Protein AF-A0A6L7WN98-F1 (afdb_monomer)

Foldseek 3Di:
DDDDDDDDDPDPPDDDDPPPVVVVVVVVVVVVVVVVVVVVVVCVVCVVVVVLVVVLVVLLVVLVVQQVVLQLCLQQAFLVVDFFLLRSCVVSVVSLQVSCVVSVVSVKDFPDKDWQDQAPDDRGDRDDRQANDDSDPDDDDNRHIGIGGHID

Mean predicted aligned error: 16.53 Å

Radius of gyration: 38.63 Å; Cα contacts (8 Å, |Δi|>4): 150; chains: 1; bounding box: 95×27×115 Å

Solvent-accessible surface area (backbone atoms only — not comparable to full-atom values): 8696 Å² total; per-residue (Å²): 135,88,82,83,87,80,82,77,80,81,75,79,89,75,80,88,87,59,64,70,62,53,54,50,50,52,53,52,51,52,50,51,54,53,50,53,52,51,50,54,53,50,50,53,55,49,50,61,46,51,52,52,50,52,48,43,51,50,47,51,52,51,50,49,51,49,33,51,48,53,34,48,48,51,20,50,41,48,29,87,80,28,70,27,42,44,54,47,51,54,50,53,50,48,56,44,54,45,49,28,63,78,35,45,93,60,72,37,37,61,78,46,80,48,78,44,62,43,51,93,61,55,56,82,37,67,45,53,72,86,41,20,69,50,82,55,95,67,75,84,42,69,60,32,42,38,50,42,53,39,72,82

Secondary structure (DSSP, 8-state):
---PPPPP------SSSSHHHHHHHHHHHHHHHHHHHHHHHHHHHHHHHHHHHHHHHHHHHHHHHHHHHHHHHHHH--TTS-SBHHHHHHHHHHHHHHHHHHTGGGT--EEEEEEE-SSS--TTSB--GGGS---S-PPP-TTS-EEEEEE-

pLDDT: mean 70.57, std 13.34, range [41.41, 90.12]

Sequence (152 aa):
MTRAPQPDRRGNRRGDCGLTTLEWLLITSAVAGLAALAVVLVQGRVSDSAERISLSEAWLAAAIHTAWAVETDARGAAASDFELWADWESHFSQECSLIAVLYAGAEVAVAHNSFNRATGGTAFDAIAVSYAAAGDEQPATASKAQVQCEVR

Structure (mmCIF, N/CA/C/O backbone):
data_AF-A0A6L7WN98-F1
#
_entry.id   AF-A0A6L7WN98-F1
#
loop_
_atom_site.group_PDB
_atom_site.id
_atom_site.type_symbol
_atom_site.label_atom_id
_atom_site.label_alt_id
_atom_site.label_comp_id
_atom_site.label_asym_id
_atom_site.label_entity_id
_atom_site.label_seq_id
_atom_site.pdbx_PDB_ins_code
_atom_site.Cartn_x
_atom_site.Cartn_y
_atom_site.Cartn_z
_atom_site.occupancy
_atom_site.B_iso_or_equiv
_atom_site.auth_seq_id
_atom_site.auth_comp_id
_atom_site.auth_asym_id
_atom_site.auth_atom_id
_atom_site.pdbx_PDB_model_num
ATOM 1 N N . MET A 1 1 ? 76.662 18.182 -91.256 1.00 41.41 1 MET A N 1
ATOM 2 C CA . MET A 1 1 ? 76.979 17.246 -90.155 1.00 41.41 1 MET A CA 1
ATOM 3 C C . MET A 1 1 ? 76.419 17.853 -88.867 1.00 41.41 1 MET A C 1
ATOM 5 O O . MET A 1 1 ? 76.898 18.904 -88.477 1.00 41.41 1 MET A O 1
ATOM 9 N N . THR A 1 2 ? 75.196 17.493 -88.443 1.00 45.78 2 THR A N 1
ATOM 10 C CA . THR A 1 2 ? 74.882 16.499 -87.374 1.00 45.78 2 THR A CA 1
ATOM 11 C C . THR A 1 2 ? 75.605 16.820 -86.057 1.00 45.78 2 THR A C 1
ATOM 13 O O . THR A 1 2 ? 76.824 16.775 -86.037 1.00 45.78 2 THR A O 1
ATOM 16 N N . ARG A 1 3 ? 74.943 17.128 -84.931 1.00 45.03 3 ARG A N 1
ATOM 17 C CA . ARG A 1 3 ? 73.939 16.307 -84.225 1.00 45.03 3 ARG A CA 1
ATOM 18 C C . ARG A 1 3 ? 73.170 17.159 -83.191 1.00 45.03 3 ARG A C 1
ATOM 20 O O . ARG A 1 3 ? 73.746 18.049 -82.578 1.00 45.03 3 ARG A O 1
ATOM 27 N N . ALA A 1 4 ? 71.883 16.858 -83.026 1.00 58.22 4 ALA A N 1
ATOM 28 C CA . ALA A 1 4 ? 70.933 17.504 -82.118 1.00 58.22 4 ALA A CA 1
ATOM 29 C C . ALA A 1 4 ? 71.218 17.246 -80.617 1.00 58.22 4 ALA A C 1
ATOM 31 O O . ALA A 1 4 ? 71.854 16.239 -80.292 1.00 58.22 4 ALA A O 1
ATOM 32 N N . PRO A 1 5 ? 70.705 18.097 -79.706 1.00 53.22 5 PRO A N 1
ATOM 33 C CA . PRO A 1 5 ? 70.748 17.866 -78.263 1.00 53.22 5 PRO A CA 1
ATOM 34 C C . PRO A 1 5 ? 69.819 16.713 -77.852 1.00 53.22 5 PRO A C 1
ATOM 36 O O . PRO A 1 5 ? 68.659 16.651 -78.260 1.00 53.22 5 PRO A O 1
ATOM 39 N N . GLN A 1 6 ? 70.336 15.798 -77.033 1.00 62.50 6 GLN A N 1
ATOM 40 C CA . GLN A 1 6 ? 69.566 14.716 -76.424 1.00 62.50 6 GLN A CA 1
ATOM 41 C C . GLN A 1 6 ? 68.891 15.245 -75.143 1.00 62.50 6 GLN A C 1
ATOM 43 O O . GLN A 1 6 ? 69.593 15.771 -74.279 1.00 62.50 6 GLN A O 1
ATOM 48 N N . PRO A 1 7 ? 67.560 15.140 -74.990 1.00 52.22 7 PRO A N 1
ATOM 49 C CA . PRO A 1 7 ? 66.902 15.465 -73.734 1.00 52.22 7 PRO A CA 1
ATOM 50 C C . PRO A 1 7 ? 67.157 14.347 -72.723 1.00 52.22 7 PRO A C 1
ATOM 52 O O . PRO A 1 7 ? 66.770 13.194 -72.935 1.00 52.22 7 PRO A O 1
ATOM 55 N N . ASP A 1 8 ? 67.812 14.705 -71.622 1.00 56.34 8 ASP A N 1
ATOM 56 C CA . ASP A 1 8 ? 68.011 13.807 -70.497 1.00 56.34 8 ASP A CA 1
ATOM 57 C C . ASP A 1 8 ? 66.663 13.441 -69.867 1.00 56.34 8 ASP A C 1
ATOM 59 O O . ASP A 1 8 ? 65.745 14.259 -69.724 1.00 56.34 8 ASP A O 1
ATOM 63 N N . ARG A 1 9 ? 66.534 12.156 -69.551 1.00 53.72 9 ARG A N 1
ATOM 64 C CA . ARG A 1 9 ? 65.302 11.496 -69.121 1.00 53.72 9 ARG A CA 1
ATOM 65 C C . ARG A 1 9 ? 64.707 12.196 -67.898 1.00 53.72 9 ARG A C 1
ATOM 67 O O . ARG A 1 9 ? 65.218 12.065 -66.788 1.00 53.72 9 ARG A O 1
ATOM 74 N N . ARG A 1 10 ? 63.541 12.830 -68.060 1.00 56.38 10 ARG A N 1
ATOM 75 C CA . ARG A 1 10 ? 62.626 13.056 -66.933 1.00 56.38 10 ARG A CA 1
ATOM 76 C C . ARG A 1 10 ? 62.158 11.692 -66.438 1.00 56.38 10 ARG A C 1
ATOM 78 O O . ARG A 1 10 ? 61.242 11.097 -66.999 1.00 56.38 10 ARG A O 1
ATOM 85 N N . GLY A 1 11 ? 62.826 11.195 -65.400 1.00 51.56 11 GLY A N 1
ATOM 86 C CA . GLY A 1 11 ? 62.344 10.088 -64.593 1.00 51.56 11 GLY A CA 1
ATOM 87 C C . GLY A 1 11 ? 60.925 10.396 -64.132 1.00 51.56 11 GLY A C 1
ATOM 88 O O . GLY A 1 11 ? 60.669 11.395 -63.461 1.00 51.56 11 GLY A O 1
ATOM 89 N N . ASN A 1 12 ? 60.004 9.543 -64.556 1.00 54.53 12 ASN A N 1
ATOM 90 C CA . ASN A 1 12 ? 58.606 9.543 -64.181 1.00 54.53 12 ASN A CA 1
ATOM 91 C C . ASN A 1 12 ? 58.498 9.264 -62.670 1.00 54.53 12 ASN A C 1
ATOM 93 O O . ASN A 1 12 ? 58.380 8.118 -62.253 1.00 54.53 12 ASN A O 1
ATOM 97 N N . ARG A 1 13 ? 58.575 10.306 -61.831 1.00 55.47 13 ARG A N 1
ATOM 98 C CA . ARG A 1 13 ? 58.189 10.239 -60.412 1.00 55.47 13 ARG A CA 1
ATOM 99 C C . ARG A 1 13 ? 56.663 10.295 -60.311 1.00 55.47 13 ARG A C 1
ATOM 101 O O . ARG A 1 13 ? 56.084 11.296 -59.906 1.00 55.47 13 ARG A O 1
ATOM 108 N N . ARG A 1 14 ? 56.011 9.219 -60.736 1.00 57.62 14 ARG A N 1
ATOM 109 C CA . ARG A 1 14 ? 54.623 8.893 -60.3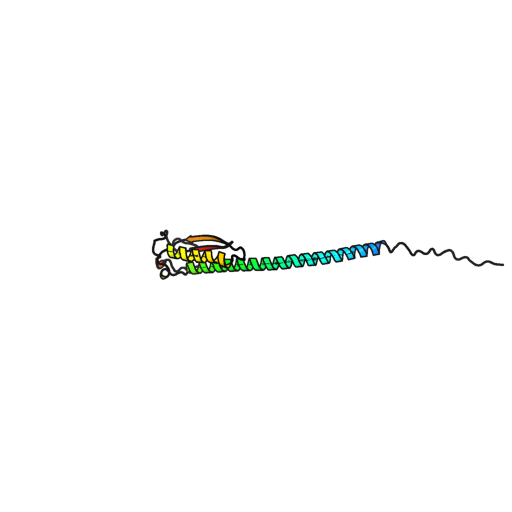97 1.00 57.62 14 ARG A CA 1
ATOM 110 C C . ARG A 1 14 ? 54.678 7.509 -59.770 1.00 57.62 14 ARG A C 1
ATOM 112 O O . ARG A 1 14 ? 54.887 6.548 -60.498 1.00 57.62 14 ARG A O 1
ATOM 119 N N . GLY A 1 15 ? 54.563 7.418 -58.449 1.00 55.22 15 GLY A N 1
ATOM 120 C CA . GLY A 1 15 ? 54.574 6.106 -57.802 1.00 55.22 15 GLY A CA 1
ATOM 121 C C . GLY A 1 15 ? 54.304 6.098 -56.308 1.00 55.22 15 GLY A C 1
ATOM 122 O O . GLY A 1 15 ? 53.335 5.481 -55.898 1.00 55.22 15 GLY A O 1
ATOM 123 N N . ASP A 1 16 ? 55.087 6.808 -55.491 1.00 49.03 16 ASP A N 1
ATOM 124 C CA . ASP A 1 16 ? 55.283 6.309 -54.112 1.00 49.03 16 ASP A CA 1
ATOM 125 C C . ASP A 1 16 ? 54.856 7.251 -52.970 1.00 49.03 16 ASP A C 1
ATOM 127 O O . ASP A 1 16 ? 55.273 7.071 -51.831 1.00 49.03 16 ASP A O 1
ATOM 131 N N . CYS A 1 17 ? 53.995 8.245 -53.220 1.00 49.94 17 CYS A N 1
ATOM 132 C CA . CYS A 1 17 ? 53.487 9.139 -52.156 1.00 49.94 17 CYS A CA 1
ATOM 133 C C . CYS A 1 17 ? 51.972 9.039 -51.894 1.00 49.94 17 CYS A C 1
ATOM 135 O O . CYS A 1 17 ? 51.437 9.865 -51.164 1.00 49.94 17 CYS A O 1
ATOM 137 N N . GLY A 1 18 ? 51.274 8.059 -52.478 1.00 46.94 18 GLY A N 1
ATOM 138 C CA . GLY A 1 18 ? 49.809 7.935 -52.373 1.00 46.94 18 GLY A CA 1
ATOM 139 C C . GLY A 1 18 ? 49.285 6.669 -51.686 1.00 46.94 18 GLY A C 1
ATOM 140 O O . GLY A 1 18 ? 48.083 6.569 -51.468 1.00 46.94 18 GLY A O 1
ATOM 141 N N . LEU A 1 19 ? 50.148 5.703 -51.351 1.00 50.03 19 LEU A N 1
ATOM 142 C CA . LEU A 1 19 ? 49.720 4.412 -50.794 1.00 50.03 19 LEU A CA 1
ATOM 143 C C . LEU A 1 19 ? 49.425 4.463 -49.287 1.00 50.03 19 LEU A C 1
ATOM 145 O O . LEU A 1 19 ? 48.475 3.832 -48.842 1.00 50.03 19 LEU A O 1
ATOM 149 N N . THR A 1 20 ? 50.150 5.272 -48.509 1.00 60.66 20 THR A N 1
ATOM 150 C CA . THR A 1 20 ? 49.962 5.325 -47.047 1.00 60.66 20 THR A CA 1
ATOM 151 C C . THR A 1 20 ? 48.723 6.112 -46.622 1.00 60.66 20 THR A C 1
ATOM 153 O O . THR A 1 20 ? 48.102 5.786 -45.615 1.00 60.66 20 THR A O 1
ATOM 156 N N . THR A 1 21 ? 48.327 7.142 -47.375 1.00 63.53 21 THR A N 1
ATOM 157 C CA . THR A 1 21 ? 47.157 7.974 -47.042 1.00 63.53 21 THR A CA 1
ATOM 158 C C . THR A 1 21 ? 45.846 7.278 -47.400 1.00 63.53 21 THR A C 1
ATOM 160 O O . THR A 1 21 ? 44.872 7.391 -46.663 1.00 63.53 21 THR A O 1
ATOM 163 N N . LEU A 1 22 ? 45.820 6.533 -48.509 1.00 64.94 22 LEU A N 1
ATOM 164 C CA . LEU A 1 22 ? 44.630 5.814 -48.972 1.00 64.94 22 LEU A CA 1
ATOM 165 C C . LEU A 1 22 ? 44.338 4.594 -48.083 1.00 64.94 22 LEU A C 1
ATOM 167 O O . LEU A 1 22 ? 43.190 4.360 -47.715 1.00 64.94 22 LEU A O 1
ATOM 171 N N . GLU A 1 23 ? 45.378 3.882 -47.648 1.00 72.06 23 GLU A N 1
ATOM 172 C CA . GLU A 1 23 ? 45.266 2.799 -46.665 1.00 72.06 23 GLU A CA 1
ATOM 173 C C . GLU A 1 23 ? 44.743 3.304 -45.3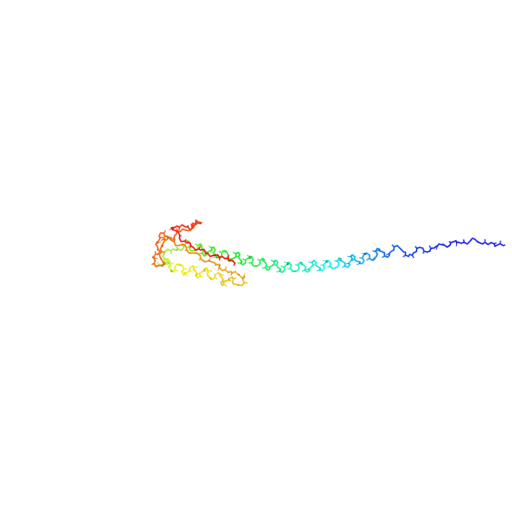07 1.00 72.06 23 GLU A C 1
ATOM 175 O O . GLU A 1 23 ? 43.815 2.725 -44.740 1.00 72.06 23 GLU A O 1
ATOM 180 N N . TRP A 1 24 ? 45.238 4.450 -44.828 1.00 78.56 24 TRP A N 1
ATOM 181 C CA . TRP A 1 24 ? 44.734 5.086 -43.603 1.00 78.56 24 TRP A CA 1
ATOM 182 C C . TRP A 1 24 ? 43.269 5.538 -43.706 1.00 78.56 24 TRP A C 1
ATOM 184 O O . TRP A 1 24 ? 42.503 5.399 -42.746 1.00 78.56 24 TRP A O 1
ATOM 194 N N . LEU A 1 25 ? 42.850 6.052 -44.866 1.00 76.56 25 LEU A N 1
ATOM 195 C CA . LEU A 1 25 ? 41.452 6.424 -45.109 1.00 76.56 25 LEU A CA 1
ATOM 196 C C . LEU A 1 25 ? 40.532 5.197 -45.120 1.00 76.56 25 LEU A C 1
ATOM 198 O O . LEU A 1 25 ? 39.429 5.250 -44.577 1.00 76.56 25 LEU A O 1
ATOM 202 N N . LEU A 1 26 ? 40.997 4.071 -45.664 1.00 76.00 26 LEU A N 1
ATOM 203 C CA . LEU A 1 26 ? 40.236 2.823 -45.641 1.00 76.00 26 LEU A CA 1
ATOM 204 C C . LEU A 1 26 ? 40.056 2.300 -44.209 1.00 76.00 26 LEU A C 1
ATOM 206 O O . LEU A 1 26 ? 38.929 1.987 -43.824 1.00 76.00 26 LEU A O 1
ATOM 210 N N . ILE A 1 27 ? 41.112 2.302 -43.389 1.00 78.69 27 ILE A N 1
ATOM 211 C CA . ILE A 1 27 ? 41.043 1.864 -41.983 1.00 78.69 27 ILE A CA 1
ATOM 212 C C . ILE A 1 27 ? 40.101 2.760 -41.170 1.00 78.69 27 ILE A C 1
ATOM 214 O O . ILE A 1 27 ? 39.227 2.262 -40.464 1.00 78.69 27 ILE A O 1
ATOM 218 N N . THR A 1 28 ? 40.228 4.083 -41.292 1.00 79.12 28 THR A N 1
ATOM 219 C CA . THR A 1 28 ? 39.371 5.025 -40.550 1.00 79.12 28 THR A CA 1
ATOM 220 C C . THR A 1 28 ? 37.908 4.950 -40.983 1.00 79.12 28 THR A C 1
ATOM 222 O O . THR A 1 28 ? 37.029 5.001 -40.124 1.00 79.12 28 THR A O 1
ATOM 225 N N . SER A 1 29 ? 37.627 4.738 -42.274 1.00 74.25 29 SER A N 1
ATOM 226 C CA . SER A 1 29 ? 36.256 4.523 -42.760 1.00 74.25 29 SER A CA 1
ATOM 227 C C . SER A 1 29 ? 35.637 3.227 -42.222 1.00 74.25 29 SER A C 1
ATOM 229 O O . SER A 1 29 ? 34.479 3.226 -41.801 1.00 74.25 29 SER A O 1
ATOM 231 N N . ALA A 1 30 ? 36.417 2.142 -42.150 1.00 77.12 30 ALA A N 1
ATOM 232 C CA . ALA A 1 30 ? 35.967 0.867 -41.602 1.00 77.12 30 ALA A CA 1
ATOM 233 C C . ALA A 1 30 ? 35.697 0.963 -40.091 1.00 77.12 30 ALA A C 1
ATOM 235 O O . ALA A 1 30 ? 34.669 0.483 -39.613 1.00 77.12 30 ALA A O 1
ATOM 236 N N . VAL A 1 31 ? 36.575 1.642 -39.344 1.00 76.25 31 VAL A N 1
ATOM 237 C CA . VAL A 1 31 ? 36.393 1.901 -37.907 1.00 76.25 31 VAL A CA 1
ATOM 238 C C . VAL A 1 31 ? 35.184 2.803 -37.660 1.00 76.25 31 VAL A C 1
ATOM 240 O O . VAL A 1 31 ? 34.409 2.528 -36.750 1.00 76.25 31 VAL A O 1
ATOM 243 N N . ALA A 1 32 ? 34.968 3.831 -38.486 1.00 72.88 32 ALA A N 1
ATOM 244 C CA . ALA A 1 32 ? 33.796 4.698 -38.381 1.00 72.88 32 ALA A CA 1
ATOM 245 C C . ALA A 1 32 ? 32.487 3.930 -38.634 1.00 72.88 32 ALA A C 1
ATOM 247 O O . ALA A 1 32 ? 31.521 4.110 -37.894 1.00 72.88 32 ALA A O 1
ATOM 248 N N . GLY A 1 33 ? 32.466 3.030 -39.624 1.00 72.00 33 GLY A N 1
ATOM 249 C CA . GLY A 1 33 ? 31.320 2.155 -39.888 1.00 72.00 33 GLY A CA 1
ATOM 250 C C . GLY A 1 33 ? 31.018 1.202 -38.726 1.00 72.00 33 GLY A C 1
ATOM 251 O O . GLY A 1 33 ? 29.867 1.082 -38.306 1.00 72.00 33 GLY A O 1
ATOM 252 N N . LEU A 1 34 ? 32.049 0.575 -38.150 1.00 67.62 34 LEU A N 1
ATOM 253 C CA . LEU A 1 34 ? 31.903 -0.289 -36.972 1.00 67.62 34 LEU A CA 1
ATOM 254 C C . LEU A 1 34 ? 31.474 0.489 -35.721 1.00 67.62 34 LEU A C 1
ATOM 256 O O . LEU A 1 34 ? 30.621 0.017 -34.972 1.00 67.62 34 LEU A O 1
ATOM 260 N N . ALA A 1 35 ? 32.015 1.690 -35.508 1.00 69.56 35 ALA A N 1
ATOM 261 C CA . ALA A 1 35 ? 31.647 2.551 -34.389 1.00 69.56 35 ALA A CA 1
ATOM 262 C C . ALA A 1 35 ? 30.187 3.014 -34.487 1.00 69.56 35 ALA A C 1
ATOM 264 O O . ALA A 1 35 ? 29.471 2.990 -33.489 1.00 69.56 35 ALA A O 1
ATOM 265 N N . ALA A 1 36 ? 29.716 3.365 -35.687 1.00 69.44 36 ALA A N 1
ATOM 266 C CA . ALA A 1 36 ? 28.320 3.729 -35.908 1.00 69.44 36 ALA A CA 1
ATOM 267 C C . ALA A 1 36 ? 27.368 2.566 -35.578 1.00 69.44 36 ALA A C 1
ATOM 269 O O . ALA A 1 36 ? 26.377 2.763 -34.876 1.00 69.44 36 ALA A O 1
ATOM 270 N N . LEU A 1 37 ? 27.696 1.342 -36.008 1.00 60.69 37 LEU A N 1
ATOM 271 C CA . LEU A 1 37 ? 26.914 0.148 -35.667 1.00 60.69 37 LEU A CA 1
ATOM 272 C C . LEU A 1 37 ? 26.928 -0.144 -34.160 1.00 60.69 37 LEU A C 1
ATOM 274 O O . LEU A 1 37 ? 25.888 -0.469 -33.591 1.00 60.69 37 LEU A O 1
ATOM 278 N N . ALA A 1 38 ? 28.077 0.016 -33.499 1.00 72.12 38 ALA A N 1
ATOM 279 C CA . ALA A 1 38 ? 28.192 -0.164 -32.055 1.00 72.12 38 ALA A CA 1
ATOM 280 C C . ALA A 1 38 ? 27.323 0.839 -31.279 1.00 72.12 38 ALA A C 1
ATOM 282 O O . ALA A 1 38 ? 26.627 0.450 -30.343 1.00 72.12 38 ALA A O 1
ATOM 283 N N . VAL A 1 39 ? 27.303 2.109 -31.695 1.00 72.50 39 VAL A N 1
ATOM 284 C CA . VAL A 1 39 ? 26.467 3.144 -31.069 1.00 72.50 39 VAL A CA 1
ATOM 285 C C . VAL A 1 39 ? 24.981 2.828 -31.233 1.00 72.50 39 VAL A C 1
ATOM 287 O O . VAL A 1 39 ? 24.250 2.907 -30.251 1.00 72.50 39 VAL A O 1
ATOM 290 N N . VAL A 1 40 ? 24.531 2.404 -32.418 1.00 68.31 40 VAL A N 1
ATOM 291 C CA . VAL A 1 40 ? 23.119 2.039 -32.653 1.00 68.31 40 VAL A CA 1
ATOM 292 C C . VAL A 1 40 ? 22.703 0.830 -31.808 1.00 68.31 40 VAL A C 1
ATOM 294 O O . VAL A 1 40 ? 21.615 0.825 -31.235 1.00 68.31 40 VAL A O 1
ATOM 297 N N . LEU A 1 41 ? 23.574 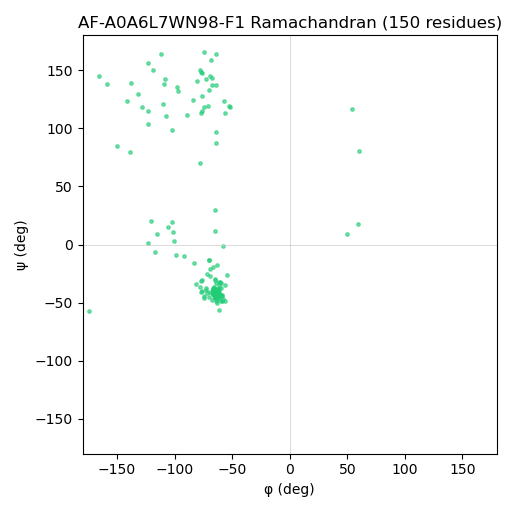-0.173 -31.665 1.00 58.53 41 LEU A N 1
ATOM 298 C CA . LEU A 1 41 ? 23.305 -1.337 -30.815 1.00 58.53 41 LEU A CA 1
ATOM 299 C C . LEU A 1 41 ? 23.240 -0.967 -29.328 1.00 58.53 41 LEU A C 1
ATOM 301 O O . LEU A 1 41 ? 22.363 -1.456 -28.617 1.00 58.53 41 LEU A O 1
ATOM 305 N N . VAL A 1 42 ? 24.130 -0.090 -28.857 1.00 63.69 42 VAL A N 1
ATOM 306 C CA . VAL A 1 42 ? 24.095 0.419 -27.479 1.00 63.69 42 VAL A CA 1
ATOM 307 C C . VAL A 1 42 ? 22.837 1.252 -27.251 1.00 63.69 42 VAL A C 1
ATOM 309 O O . VAL A 1 42 ? 22.155 1.039 -26.258 1.00 63.69 42 VAL A O 1
ATOM 312 N N . GLN A 1 43 ? 22.476 2.138 -28.179 1.00 60.53 43 GLN A N 1
ATOM 313 C CA . GLN A 1 43 ? 21.257 2.943 -28.082 1.00 60.53 43 GLN A CA 1
ATOM 314 C C . GLN A 1 43 ? 19.995 2.077 -28.065 1.00 60.53 43 GLN A C 1
ATOM 316 O O . GLN A 1 43 ? 19.130 2.316 -27.232 1.00 60.53 43 GLN A O 1
ATOM 321 N N . GLY A 1 44 ? 19.913 1.032 -28.896 1.00 55.94 44 GLY A N 1
ATOM 322 C CA . GLY A 1 44 ? 18.797 0.082 -28.862 1.00 55.94 44 GLY A CA 1
ATOM 323 C C . GLY A 1 44 ? 18.698 -0.663 -27.527 1.00 55.94 44 GLY A C 1
ATOM 324 O O . GLY A 1 44 ? 17.628 -0.730 -26.932 1.00 55.94 44 GLY A O 1
ATOM 325 N N . ARG A 1 45 ? 19.829 -1.148 -26.991 1.00 53.75 45 ARG A N 1
ATOM 326 C CA . ARG A 1 45 ? 19.859 -1.827 -25.682 1.00 53.75 45 ARG A CA 1
ATOM 327 C C . ARG A 1 45 ? 19.533 -0.898 -24.517 1.00 53.75 45 ARG A C 1
ATOM 329 O O . ARG A 1 45 ? 18.863 -1.326 -23.580 1.00 53.75 45 ARG A O 1
ATOM 336 N N . VAL A 1 46 ? 20.013 0.341 -24.556 1.00 58.41 46 VAL A N 1
ATOM 337 C CA . VAL A 1 46 ? 19.748 1.335 -23.512 1.00 58.41 46 VAL A CA 1
ATOM 338 C C . VAL A 1 46 ? 18.308 1.827 -23.597 1.00 58.41 46 VAL A C 1
ATOM 340 O O . VAL A 1 46 ? 17.697 1.972 -22.552 1.00 58.41 46 VAL A O 1
ATOM 343 N N . SER A 1 47 ? 17.738 2.007 -24.791 1.00 58.19 47 SER A N 1
ATOM 344 C CA . SER A 1 47 ? 16.336 2.412 -24.959 1.00 58.19 47 SER A CA 1
ATOM 345 C C . SER A 1 47 ? 15.376 1.361 -24.399 1.00 58.19 47 SER A C 1
ATOM 347 O O . SER A 1 47 ? 14.549 1.692 -23.555 1.00 58.19 47 SER A O 1
ATOM 349 N N . ASP A 1 48 ? 15.548 0.087 -24.768 1.00 58.12 48 ASP A N 1
ATOM 350 C CA . ASP A 1 48 ? 14.708 -1.005 -24.249 1.00 58.12 48 ASP A CA 1
ATOM 351 C C . ASP A 1 48 ? 14.875 -1.205 -22.733 1.00 58.12 48 ASP A C 1
ATOM 353 O O . ASP A 1 48 ? 13.930 -1.576 -22.035 1.00 58.12 48 ASP A O 1
ATOM 357 N N . SER A 1 49 ? 16.080 -0.965 -22.203 1.00 55.50 49 SER A N 1
ATOM 358 C CA . SER A 1 49 ? 16.337 -1.063 -20.761 1.00 55.50 49 SER A CA 1
ATOM 359 C C . SER A 1 49 ? 15.782 0.141 -20.006 1.00 55.50 49 SER A C 1
ATOM 361 O O . SER A 1 49 ? 15.203 -0.037 -18.944 1.00 55.50 49 SER A O 1
ATOM 363 N N . ALA A 1 50 ? 15.912 1.351 -20.550 1.00 54.34 50 ALA A N 1
ATOM 364 C CA . ALA A 1 50 ? 15.391 2.574 -19.953 1.00 54.34 50 ALA A CA 1
ATOM 365 C C . ALA A 1 50 ? 13.862 2.558 -19.898 1.00 54.34 50 ALA A C 1
ATOM 367 O O . ALA A 1 50 ? 13.291 2.955 -18.889 1.00 54.34 50 ALA A O 1
ATOM 368 N N . GLU A 1 51 ? 13.199 2.043 -20.934 1.00 59.44 51 GLU A N 1
ATOM 369 C CA . GLU A 1 51 ? 11.743 1.903 -20.939 1.00 59.44 51 GLU A CA 1
ATOM 370 C C . GLU A 1 51 ? 11.271 0.858 -19.919 1.00 59.44 51 GLU A C 1
ATOM 372 O O . GLU A 1 51 ? 10.336 1.114 -19.165 1.00 59.44 51 GLU A O 1
ATOM 377 N N . ARG A 1 52 ? 11.969 -0.280 -19.800 1.00 57.97 52 ARG A N 1
ATOM 378 C CA . ARG A 1 52 ? 11.667 -1.286 -18.766 1.00 57.97 52 ARG A CA 1
ATOM 379 C C . ARG A 1 52 ? 11.917 -0.778 -17.349 1.00 57.97 52 ARG A C 1
ATOM 381 O O . ARG A 1 52 ? 11.078 -1.019 -16.488 1.00 57.97 52 ARG A O 1
ATOM 388 N N . ILE A 1 53 ? 13.024 -0.068 -17.123 1.00 60.62 53 ILE A N 1
ATOM 389 C CA . ILE A 1 53 ? 13.365 0.532 -15.825 1.00 60.62 53 ILE A CA 1
ATOM 390 C C . ILE A 1 53 ? 12.340 1.612 -15.465 1.00 60.62 53 ILE A C 1
ATOM 392 O O . ILE A 1 53 ? 11.805 1.604 -14.361 1.00 60.62 53 ILE A O 1
ATOM 396 N N . SER A 1 54 ? 11.984 2.480 -16.415 1.00 66.69 54 SER A N 1
ATOM 397 C CA . SER A 1 54 ? 10.968 3.515 -16.210 1.00 66.69 54 SER A CA 1
ATOM 398 C C . SER A 1 54 ? 9.597 2.918 -15.896 1.00 66.69 54 SER A C 1
ATOM 400 O O . SER A 1 54 ? 8.887 3.455 -15.048 1.00 66.69 54 SER A O 1
ATOM 402 N N . LEU A 1 55 ? 9.229 1.807 -16.541 1.00 71.69 55 LEU A N 1
ATOM 403 C CA . LEU A 1 55 ? 7.981 1.113 -16.247 1.00 71.69 55 LEU A CA 1
ATOM 404 C C . LEU A 1 55 ? 8.025 0.484 -14.847 1.00 71.69 55 LEU A C 1
ATOM 406 O O . LEU A 1 55 ? 7.098 0.688 -14.071 1.00 71.69 55 LEU A O 1
ATOM 410 N N . SER A 1 56 ? 9.099 -0.233 -14.492 1.00 72.25 56 SER A N 1
ATOM 411 C CA . SER A 1 56 ? 9.241 -0.843 -13.160 1.00 72.25 56 SER A CA 1
ATOM 412 C C . SER A 1 56 ? 9.261 0.194 -12.036 1.00 72.25 56 SER A C 1
ATOM 414 O O . SER A 1 56 ? 8.622 -0.011 -11.009 1.00 72.25 56 SER A O 1
ATOM 416 N N . GLU A 1 57 ? 9.924 1.334 -12.242 1.00 76.31 57 GLU A N 1
ATOM 417 C CA . GLU A 1 57 ? 9.943 2.438 -11.277 1.00 76.31 57 GLU A CA 1
ATOM 418 C C . GLU A 1 57 ? 8.558 3.077 -11.121 1.00 76.31 57 GLU A C 1
ATOM 420 O O . GLU A 1 57 ? 8.150 3.392 -10.003 1.00 76.31 57 GLU A O 1
ATOM 425 N N . ALA A 1 58 ? 7.798 3.217 -12.213 1.00 82.25 58 ALA A N 1
ATOM 426 C CA . ALA A 1 58 ? 6.425 3.712 -12.156 1.00 82.25 58 ALA A CA 1
ATOM 427 C C . ALA A 1 58 ? 5.499 2.755 -11.387 1.00 82.25 58 ALA A C 1
ATOM 429 O O . ALA A 1 58 ? 4.673 3.208 -10.594 1.00 82.25 58 ALA A O 1
ATOM 430 N N . TRP A 1 59 ? 5.654 1.441 -11.576 1.00 83.44 59 TRP A N 1
ATOM 431 C CA . TRP A 1 59 ? 4.894 0.441 -10.822 1.00 83.44 59 TRP A CA 1
ATOM 432 C C . TRP A 1 59 ? 5.259 0.433 -9.339 1.00 83.44 59 TRP A C 1
ATOM 434 O O . TRP A 1 59 ? 4.359 0.389 -8.504 1.00 83.44 59 TRP A O 1
ATOM 444 N N . LEU A 1 60 ? 6.547 0.546 -9.005 1.00 82.62 60 LEU A N 1
ATOM 445 C CA . LEU A 1 60 ? 6.995 0.662 -7.618 1.00 82.62 60 LEU A CA 1
ATOM 446 C C . LEU A 1 60 ? 6.424 1.926 -6.960 1.00 82.62 60 LEU A C 1
ATOM 448 O O . LEU A 1 60 ? 5.866 1.855 -5.868 1.00 82.62 60 LEU A O 1
ATOM 452 N N . ALA A 1 61 ? 6.488 3.072 -7.642 1.00 84.62 61 ALA A N 1
ATOM 453 C CA . ALA A 1 61 ? 5.914 4.321 -7.148 1.00 84.62 61 ALA A CA 1
ATOM 454 C C . ALA A 1 61 ? 4.390 4.222 -6.950 1.00 84.62 61 ALA A C 1
ATOM 456 O O . ALA A 1 61 ? 3.864 4.704 -5.947 1.00 84.62 61 ALA A O 1
ATOM 457 N N . ALA A 1 62 ? 3.681 3.560 -7.869 1.00 86.38 62 ALA A N 1
ATOM 458 C CA . ALA A 1 62 ? 2.245 3.320 -7.752 1.00 86.38 62 ALA A CA 1
ATOM 459 C C . ALA A 1 62 ? 1.902 2.390 -6.576 1.00 86.38 62 ALA A C 1
ATOM 461 O O . ALA A 1 62 ? 0.944 2.648 -5.846 1.00 86.38 62 ALA A O 1
ATOM 462 N N . ALA A 1 63 ? 2.701 1.347 -6.347 1.00 87.00 63 ALA A N 1
ATOM 463 C CA . ALA A 1 63 ? 2.530 0.450 -5.211 1.00 87.00 63 ALA A CA 1
ATOM 464 C C . ALA A 1 63 ? 2.795 1.161 -3.876 1.00 87.00 63 ALA A C 1
ATOM 466 O O . ALA A 1 63 ? 1.998 1.026 -2.951 1.00 87.00 63 ALA A O 1
ATOM 467 N N . ILE A 1 64 ? 3.844 1.991 -3.797 1.00 86.69 64 ILE A N 1
ATOM 468 C CA . ILE A 1 64 ? 4.125 2.846 -2.630 1.00 86.69 64 ILE A CA 1
ATOM 469 C C . ILE A 1 64 ? 2.962 3.812 -2.374 1.00 86.69 64 ILE A C 1
ATOM 471 O O . ILE A 1 64 ? 2.541 3.986 -1.232 1.00 86.69 64 ILE A O 1
ATOM 475 N N . HIS A 1 65 ? 2.408 4.425 -3.422 1.00 88.25 65 HIS A N 1
ATOM 476 C CA . HIS A 1 65 ? 1.270 5.330 -3.269 1.00 88.25 65 HIS A CA 1
ATOM 477 C C . HIS A 1 65 ? 0.010 4.601 -2.784 1.00 88.25 65 HIS A C 1
ATOM 479 O O . HIS A 1 65 ? -0.728 5.130 -1.957 1.00 88.25 65 HIS A O 1
ATOM 485 N N . THR A 1 66 ? -0.207 3.370 -3.252 1.00 88.75 66 THR A N 1
ATOM 486 C CA . THR A 1 66 ? -1.336 2.537 -2.819 1.00 88.75 66 THR A CA 1
ATOM 487 C C . THR A 1 66 ? -1.167 2.087 -1.369 1.00 88.75 66 THR A C 1
ATOM 489 O O . THR A 1 66 ? -2.118 2.165 -0.599 1.00 88.75 66 THR A O 1
ATOM 492 N N . ALA A 1 67 ? 0.048 1.709 -0.959 1.00 87.12 67 ALA A N 1
ATOM 493 C CA . ALA A 1 67 ? 0.370 1.452 0.443 1.00 87.12 67 ALA A CA 1
ATOM 494 C C . ALA A 1 67 ? 0.061 2.676 1.311 1.00 87.12 67 ALA A C 1
ATOM 496 O O . ALA A 1 67 ? -0.662 2.563 2.294 1.00 87.12 67 ALA A O 1
ATOM 497 N N . TRP A 1 68 ? 0.505 3.865 0.900 1.00 87.19 68 TRP A N 1
ATOM 498 C CA . TRP A 1 68 ? 0.216 5.098 1.632 1.00 87.19 68 TRP A CA 1
ATOM 499 C C . TRP A 1 68 ? -1.286 5.412 1.726 1.00 87.19 68 TRP A C 1
ATOM 501 O O . TRP A 1 68 ? -1.737 5.928 2.751 1.00 87.19 68 TRP A O 1
ATOM 511 N N . ALA A 1 69 ? -2.067 5.085 0.692 1.00 87.19 69 ALA A N 1
ATOM 512 C CA . ALA A 1 69 ? -3.522 5.212 0.724 1.00 87.19 69 ALA A CA 1
ATOM 513 C C . ALA A 1 69 ? -4.137 4.282 1.782 1.00 87.19 69 ALA A C 1
ATOM 515 O O . ALA A 1 69 ? -4.868 4.764 2.641 1.00 87.19 69 ALA A O 1
ATOM 516 N N . VAL A 1 70 ? -3.749 3.001 1.808 1.00 87.88 70 VAL A N 1
ATOM 517 C CA . VAL A 1 70 ? -4.191 2.035 2.834 1.00 87.88 70 VAL A CA 1
ATOM 518 C C . VAL A 1 70 ? -3.803 2.501 4.242 1.00 87.88 70 VAL A C 1
ATOM 520 O O . VAL A 1 70 ? -4.616 2.464 5.162 1.00 87.88 70 VAL A O 1
ATOM 523 N N . GLU A 1 71 ? -2.579 2.997 4.427 1.00 85.19 71 GLU A N 1
ATOM 524 C CA . GLU A 1 71 ? -2.116 3.529 5.715 1.00 85.19 71 GLU A CA 1
ATOM 525 C C . GLU A 1 71 ? -2.879 4.787 6.151 1.00 85.19 71 GLU A C 1
ATOM 527 O O . GLU A 1 71 ? -3.006 5.065 7.346 1.00 85.19 71 GLU A O 1
ATOM 532 N N . THR A 1 72 ? -3.340 5.592 5.195 1.00 81.69 72 THR A N 1
ATOM 533 C CA . THR A 1 72 ? -4.137 6.797 5.456 1.00 81.69 72 THR A CA 1
ATOM 534 C C . THR A 1 72 ? -5.580 6.428 5.785 1.00 81.69 72 THR A C 1
ATOM 536 O O . THR A 1 72 ? -6.131 6.957 6.751 1.00 81.69 72 THR A O 1
ATOM 539 N N . ASP A 1 73 ? -6.152 5.459 5.074 1.00 83.31 73 ASP A N 1
ATOM 540 C CA . ASP A 1 73 ? -7.472 4.901 5.369 1.00 83.31 73 ASP A CA 1
ATOM 541 C C . ASP A 1 73 ? -7.492 4.262 6.760 1.00 83.31 73 ASP A C 1
ATOM 543 O O . ASP A 1 73 ? -8.395 4.527 7.549 1.00 83.31 73 ASP A O 1
ATOM 547 N N . ALA A 1 74 ? -6.440 3.530 7.133 1.00 80.69 74 ALA A N 1
ATOM 548 C CA . ALA A 1 74 ? -6.303 2.962 8.472 1.00 80.69 74 ALA A CA 1
ATOM 549 C C . ALA A 1 74 ? -6.272 4.017 9.590 1.00 80.69 74 ALA A C 1
ATOM 551 O O . ALA A 1 74 ? -6.759 3.760 10.691 1.00 80.69 74 ALA A O 1
ATOM 552 N N . ARG A 1 75 ? -5.721 5.208 9.313 1.00 75.94 75 ARG A N 1
ATOM 553 C CA . ARG A 1 75 ? -5.701 6.356 10.240 1.00 75.94 75 ARG A CA 1
ATOM 554 C C . ARG A 1 75 ? -7.055 7.066 10.340 1.00 75.94 75 ARG A C 1
ATOM 556 O O . ARG A 1 75 ? -7.360 7.654 11.380 1.00 75.94 75 ARG A O 1
ATOM 563 N N . GLY A 1 76 ? -7.831 7.046 9.256 1.00 73.19 76 GLY A N 1
ATOM 564 C CA . GLY A 1 76 ? -9.163 7.648 9.158 1.00 73.19 76 GLY A CA 1
ATOM 565 C C . GLY A 1 76 ? -10.321 6.706 9.501 1.00 73.19 76 GLY A C 1
ATOM 566 O O . GLY A 1 76 ? -11.450 7.176 9.625 1.00 73.19 76 GLY A O 1
ATOM 567 N N . ALA A 1 77 ? -10.050 5.407 9.645 1.00 76.56 77 ALA A N 1
ATOM 568 C CA . ALA A 1 77 ? -11.029 4.370 9.942 1.00 76.56 77 ALA A CA 1
ATOM 569 C C . ALA A 1 77 ? -11.791 4.670 11.236 1.00 76.56 77 ALA A C 1
ATOM 571 O O . ALA A 1 77 ? -11.181 4.811 12.300 1.00 76.56 77 ALA A O 1
ATOM 572 N N . ALA A 1 78 ? -13.124 4.726 11.158 1.00 69.88 78 ALA A N 1
ATOM 573 C CA . ALA A 1 78 ? -13.956 4.995 12.318 1.00 69.88 78 ALA A CA 1
ATOM 574 C C . ALA A 1 78 ? -14.064 3.742 13.208 1.00 69.88 78 ALA A C 1
ATOM 576 O O . ALA A 1 78 ? -14.115 2.613 12.730 1.00 69.88 78 ALA A O 1
ATOM 577 N N . ALA A 1 79 ? -14.187 3.924 14.527 1.00 67.94 79 ALA A N 1
ATOM 578 C CA . ALA A 1 79 ? -14.361 2.811 15.466 1.00 67.94 79 ALA A CA 1
ATOM 579 C C . ALA A 1 79 ? -15.706 2.109 15.250 1.00 67.94 79 ALA A C 1
ATOM 581 O O . ALA A 1 79 ? -15.900 0.989 15.691 1.00 67.94 79 ALA A O 1
ATOM 582 N N . SER A 1 80 ? -16.656 2.782 14.597 1.00 73.19 80 SER A N 1
ATOM 583 C CA . SER A 1 80 ? -17.925 2.186 14.190 1.00 73.19 80 SER A CA 1
ATOM 584 C C . SER A 1 80 ? -17.775 1.150 13.081 1.00 73.19 80 SER A C 1
ATOM 586 O O . SER A 1 80 ? -18.676 0.334 12.915 1.00 73.19 80 SER A O 1
ATOM 588 N N . ASP A 1 81 ? -16.682 1.196 12.320 1.00 80.75 81 ASP A N 1
ATOM 589 C CA . ASP A 1 81 ? -16.482 0.330 11.157 1.00 80.75 81 ASP A CA 1
ATOM 590 C C . ASP A 1 81 ? -15.946 -1.051 11.572 1.00 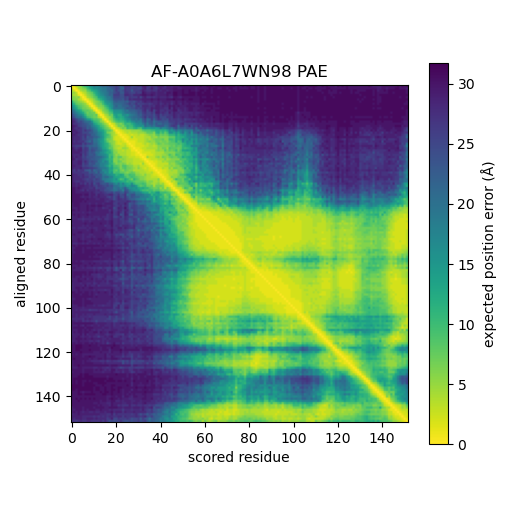80.75 81 ASP A C 1
ATOM 592 O O . ASP A 1 81 ? -16.034 -2.008 10.805 1.00 80.75 81 ASP A O 1
ATOM 596 N N . PHE A 1 82 ? -15.432 -1.167 12.804 1.00 82.56 82 PHE A N 1
ATOM 597 C CA . PHE A 1 82 ? -14.780 -2.362 13.331 1.00 82.56 82 PHE A CA 1
ATOM 598 C C . PHE A 1 82 ? -15.153 -2.588 14.799 1.00 82.56 82 PHE A C 1
ATOM 600 O O . PHE A 1 82 ? -14.914 -1.731 15.647 1.00 82.56 82 PHE A O 1
ATOM 607 N N . GLU A 1 83 ? -15.700 -3.761 15.117 1.00 82.44 83 GLU A N 1
ATOM 608 C CA . GLU A 1 83 ? -16.097 -4.094 16.489 1.00 82.44 83 GLU A CA 1
ATOM 609 C C . GLU A 1 83 ? -14.871 -4.403 17.365 1.00 82.44 83 GLU A C 1
ATOM 611 O O . GLU A 1 83 ? -14.761 -3.894 18.484 1.00 82.44 83 GLU A O 1
ATOM 616 N N . LEU A 1 84 ? -13.918 -5.181 16.835 1.00 85.38 84 LEU A N 1
ATOM 617 C CA . LEU A 1 84 ? -12.712 -5.628 17.535 1.00 85.38 84 LEU A CA 1
ATOM 618 C C . LEU A 1 84 ? -11.425 -5.216 16.807 1.00 85.38 84 LEU A C 1
ATOM 620 O O . LEU A 1 84 ? -11.386 -5.087 15.582 1.00 85.38 84 LEU A O 1
ATOM 624 N N . TRP A 1 85 ? -10.317 -5.116 17.551 1.00 83.62 85 TRP A N 1
ATOM 625 C CA . TRP A 1 85 ? -8.990 -4.915 16.948 1.00 83.62 85 TRP A CA 1
ATOM 626 C C . TRP A 1 85 ? -8.589 -6.036 15.982 1.00 83.62 85 TRP A C 1
ATOM 628 O O . TRP A 1 85 ? -7.913 -5.763 14.994 1.00 83.62 85 TRP A O 1
ATOM 638 N N . ALA A 1 86 ? -9.011 -7.279 16.235 1.00 85.56 86 ALA A N 1
ATOM 639 C CA . ALA A 1 86 ? -8.793 -8.397 15.317 1.00 85.56 86 ALA A CA 1
ATOM 640 C C . ALA A 1 86 ? -9.430 -8.155 13.939 1.00 85.56 86 ALA A C 1
ATOM 642 O O . ALA A 1 86 ? -8.833 -8.514 12.923 1.00 85.56 86 ALA A O 1
ATOM 643 N N . ASP A 1 87 ? -10.611 -7.534 13.902 1.00 87.12 87 ASP A N 1
ATOM 644 C CA . ASP A 1 87 ? -11.332 -7.260 12.657 1.00 87.12 87 ASP A CA 1
ATOM 645 C C . ASP A 1 87 ? -10.611 -6.179 11.853 1.00 87.12 87 ASP A C 1
ATOM 647 O O . ASP A 1 87 ? -10.369 -6.342 10.656 1.00 87.12 87 ASP A O 1
ATOM 651 N N . TRP A 1 88 ? -10.191 -5.114 12.540 1.00 85.94 88 TRP A N 1
ATOM 652 C CA . TRP A 1 88 ? -9.398 -4.034 11.960 1.00 85.94 88 TRP A CA 1
ATOM 653 C C . TRP A 1 88 ? -8.064 -4.550 11.397 1.00 85.94 88 TRP A C 1
ATOM 655 O O . TRP A 1 88 ? -7.742 -4.299 10.236 1.00 85.94 88 TRP A O 1
ATOM 665 N N . GLU A 1 89 ? -7.313 -5.348 12.165 1.00 86.12 89 GLU A N 1
ATOM 666 C CA . GLU A 1 89 ? -6.049 -5.932 11.692 1.00 86.12 89 GLU A CA 1
ATOM 667 C C . GLU A 1 89 ? -6.256 -6.884 10.516 1.00 86.12 89 GLU A C 1
ATOM 669 O O . GLU A 1 89 ? -5.496 -6.842 9.550 1.00 86.12 89 GLU A O 1
ATOM 674 N N . SER A 1 90 ? -7.287 -7.732 10.567 1.00 88.62 90 SER A N 1
ATOM 675 C CA . SER A 1 90 ? -7.604 -8.649 9.472 1.00 88.62 90 SER A CA 1
ATOM 676 C C . SER A 1 90 ? -7.937 -7.892 8.186 1.00 88.62 90 SER A C 1
ATOM 678 O O . SER A 1 90 ? -7.460 -8.274 7.117 1.00 88.62 90 SER A O 1
ATOM 680 N N . HIS A 1 91 ? -8.728 -6.821 8.281 1.00 89.81 91 HIS A N 1
ATOM 681 C CA . HIS A 1 91 ? -9.096 -5.992 7.138 1.00 89.81 91 HIS A CA 1
ATOM 682 C C . HIS A 1 91 ? -7.863 -5.351 6.491 1.00 89.81 91 HIS A C 1
ATOM 684 O O . HIS A 1 91 ? -7.576 -5.603 5.322 1.00 89.81 91 HIS A O 1
ATOM 690 N N . PHE A 1 92 ? -7.069 -4.608 7.263 1.00 88.12 92 PHE A N 1
ATOM 691 C CA . PHE A 1 92 ? -5.908 -3.907 6.713 1.00 88.12 92 PHE A CA 1
ATOM 692 C C . PHE A 1 92 ? -4.754 -4.843 6.330 1.00 88.12 92 PHE A C 1
ATOM 694 O O . PHE A 1 92 ? -3.987 -4.537 5.420 1.00 88.12 92 PHE A O 1
ATOM 701 N N . SER A 1 93 ? -4.653 -6.024 6.946 1.00 89.06 93 SER A N 1
ATOM 702 C CA . SER A 1 93 ? -3.737 -7.078 6.493 1.00 89.06 93 SER A CA 1
ATOM 703 C C . SER A 1 93 ? -4.100 -7.582 5.097 1.00 89.06 93 SER A C 1
ATOM 705 O O . SER A 1 93 ? -3.212 -7.754 4.257 1.00 89.06 93 SER A O 1
ATOM 707 N N . GLN A 1 94 ? -5.396 -7.768 4.822 1.00 89.50 94 GLN A N 1
ATOM 708 C CA . GLN A 1 94 ? -5.863 -8.142 3.488 1.00 89.50 94 GLN A CA 1
ATOM 709 C C . GLN A 1 94 ? -5.591 -7.028 2.474 1.00 89.50 94 GLN A C 1
ATOM 711 O O . GLN A 1 94 ? -5.013 -7.324 1.429 1.00 89.50 94 GLN A O 1
ATOM 716 N N . GLU A 1 95 ? -5.894 -5.771 2.803 1.00 90.12 95 GLU A N 1
ATOM 717 C CA . GLU A 1 95 ? -5.613 -4.618 1.932 1.00 90.12 95 GLU A CA 1
ATOM 718 C C . GLU A 1 95 ? -4.117 -4.492 1.601 1.00 90.12 95 GLU A C 1
ATOM 720 O O . GLU A 1 95 ? -3.751 -4.448 0.425 1.00 90.12 95 GLU A O 1
ATOM 725 N N . CYS A 1 96 ? -3.224 -4.561 2.600 1.00 88.56 96 CYS A N 1
ATOM 726 C CA . CYS A 1 96 ? -1.782 -4.581 2.334 1.00 88.56 96 CYS A CA 1
ATOM 727 C C . CYS A 1 96 ? -1.403 -5.780 1.440 1.00 88.56 96 CYS A C 1
ATOM 729 O O . CYS A 1 96 ? -0.639 -5.633 0.491 1.00 88.56 96 CYS A O 1
ATOM 731 N N . SER A 1 97 ? -1.932 -6.983 1.700 1.00 87.56 97 SER A N 1
ATOM 732 C CA . SER A 1 97 ? -1.599 -8.173 0.898 1.00 87.56 97 SER A CA 1
ATOM 733 C C . SER A 1 97 ? -2.065 -8.071 -0.559 1.00 87.56 97 SER A C 1
ATOM 735 O O . SER A 1 97 ? -1.416 -8.604 -1.463 1.00 87.56 97 SER A O 1
ATOM 737 N N . LEU A 1 98 ? -3.156 -7.342 -0.800 1.00 88.81 98 LEU A N 1
ATOM 738 C CA . LEU A 1 98 ? -3.733 -7.147 -2.121 1.00 88.81 98 LEU A CA 1
ATOM 739 C C . LEU A 1 98 ? -2.832 -6.278 -3.010 1.00 88.81 98 LEU A C 1
ATOM 741 O O . LEU A 1 98 ? -2.791 -6.496 -4.219 1.00 88.81 98 LEU A O 1
ATOM 745 N N . ILE A 1 99 ? -2.017 -5.394 -2.423 1.00 87.56 99 ILE A N 1
ATOM 746 C CA . ILE A 1 99 ? -0.984 -4.629 -3.142 1.00 87.56 99 ILE A CA 1
ATOM 747 C C . ILE A 1 99 ? 0.001 -5.583 -3.830 1.00 87.56 99 ILE A C 1
ATOM 749 O O . ILE A 1 99 ? 0.261 -5.444 -5.024 1.00 87.56 99 ILE A O 1
ATOM 753 N N . ALA A 1 100 ? 0.493 -6.608 -3.128 1.00 84.56 100 ALA A N 1
ATOM 754 C CA . ALA A 1 100 ? 1.413 -7.580 -3.725 1.00 84.56 100 ALA A CA 1
ATOM 755 C C . ALA A 1 100 ? 0.771 -8.341 -4.899 1.00 84.56 100 ALA A C 1
ATOM 757 O O . ALA A 1 100 ? 1.450 -8.691 -5.859 1.00 84.56 100 ALA A O 1
ATOM 758 N N . VAL A 1 101 ? -0.544 -8.577 -4.851 1.00 84.31 101 VAL A N 1
ATOM 759 C CA . VAL A 1 101 ? -1.288 -9.234 -5.937 1.00 84.31 101 VAL A CA 1
ATOM 760 C C . VAL A 1 101 ? -1.482 -8.291 -7.126 1.00 84.31 101 VAL A C 1
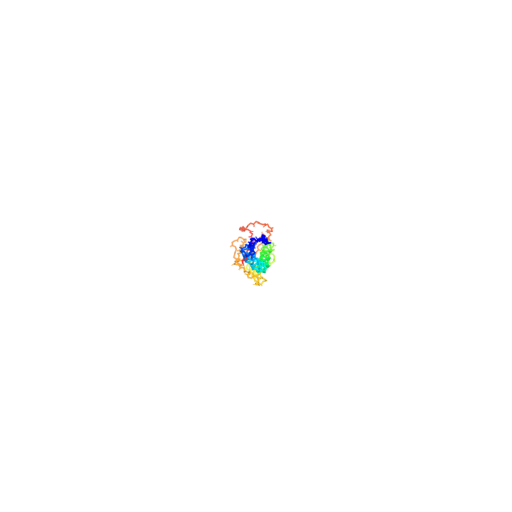ATOM 762 O O . VAL A 1 101 ? -1.234 -8.690 -8.263 1.00 84.31 101 VAL A O 1
ATOM 765 N N . LEU A 1 102 ? -1.888 -7.042 -6.878 1.00 85.88 102 LEU A N 1
ATOM 766 C CA . LEU A 1 102 ? -2.103 -6.028 -7.916 1.00 85.88 102 LEU A CA 1
ATOM 767 C C . LEU A 1 102 ? -0.821 -5.710 -8.689 1.00 85.88 102 LEU A C 1
ATOM 769 O O . LEU A 1 102 ? -0.864 -5.523 -9.905 1.00 85.88 102 LEU A O 1
ATOM 773 N N . TYR A 1 103 ? 0.313 -5.686 -7.992 1.00 85.44 103 TYR A N 1
ATOM 774 C CA . TYR A 1 103 ? 1.613 -5.324 -8.553 1.00 85.44 103 TYR A CA 1
ATOM 775 C C . TYR A 1 103 ? 2.546 -6.530 -8.757 1.00 85.44 103 TYR A C 1
ATOM 777 O O . TYR A 1 103 ? 3.730 -6.347 -9.036 1.00 85.44 103 TYR A O 1
ATOM 785 N N . ALA A 1 104 ? 2.021 -7.763 -8.720 1.00 79.69 104 ALA A N 1
ATOM 786 C CA . ALA A 1 104 ? 2.807 -8.992 -8.883 1.00 79.69 104 ALA A CA 1
ATOM 787 C C . ALA A 1 104 ? 3.616 -9.026 -10.195 1.00 79.69 104 ALA A C 1
ATOM 789 O O . ALA A 1 104 ? 4.730 -9.543 -10.237 1.00 79.69 104 ALA A O 1
ATOM 790 N N . GLY A 1 105 ? 3.072 -8.447 -11.273 1.00 73.12 105 GLY A N 1
ATOM 791 C CA . GLY A 1 105 ? 3.744 -8.358 -12.575 1.00 73.12 105 GLY A CA 1
ATOM 792 C C . GLY A 1 105 ? 4.942 -7.402 -12.613 1.00 73.12 105 GLY A C 1
ATOM 793 O O . GLY A 1 105 ? 5.718 -7.453 -13.563 1.00 73.12 105 GLY A O 1
ATOM 794 N N . ALA A 1 106 ? 5.097 -6.553 -11.597 1.00 73.94 106 ALA A N 1
ATOM 795 C CA . ALA A 1 106 ? 6.219 -5.634 -11.432 1.00 73.94 106 ALA A CA 1
ATOM 796 C C . ALA A 1 106 ? 7.256 -6.136 -10.409 1.00 73.94 106 ALA A C 1
ATOM 798 O O . ALA A 1 106 ? 8.130 -5.371 -10.021 1.00 73.94 106 ALA A O 1
ATOM 799 N N . GLU A 1 107 ? 7.146 -7.398 -9.968 1.00 72.88 107 GLU A N 1
ATOM 800 C CA . GLU A 1 107 ? 7.984 -8.013 -8.921 1.00 72.88 107 GLU A CA 1
ATOM 801 C C . GLU A 1 107 ? 7.927 -7.294 -7.563 1.00 72.88 107 GLU A C 1
ATOM 803 O O . GLU A 1 107 ? 8.758 -7.533 -6.691 1.00 72.88 107 GLU A O 1
ATOM 808 N N . VAL A 1 108 ? 6.908 -6.457 -7.364 1.00 76.12 108 VAL A N 1
ATOM 809 C CA . VAL A 1 108 ? 6.687 -5.737 -6.115 1.00 76.12 108 VAL A CA 1
ATOM 810 C C . VAL A 1 108 ? 6.109 -6.688 -5.071 1.00 76.12 108 VAL A C 1
ATOM 812 O O . VAL A 1 108 ? 5.088 -7.343 -5.298 1.00 76.12 108 VAL A O 1
ATOM 815 N N . ALA A 1 109 ? 6.736 -6.735 -3.901 1.00 75.69 109 ALA A N 1
ATOM 816 C CA . ALA A 1 109 ? 6.287 -7.512 -2.759 1.00 75.69 109 ALA A CA 1
ATOM 817 C C . ALA A 1 109 ? 5.982 -6.603 -1.569 1.00 75.69 109 ALA A C 1
ATOM 819 O O . ALA A 1 109 ? 6.626 -5.581 -1.351 1.00 75.69 109 ALA A O 1
ATOM 820 N N . VAL A 1 110 ? 5.044 -7.029 -0.728 1.00 74.69 110 VAL A N 1
ATOM 821 C CA . VAL A 1 110 ? 4.884 -6.428 0.597 1.00 74.69 110 VAL A CA 1
ATOM 822 C C . VAL A 1 110 ? 5.784 -7.188 1.570 1.00 74.69 110 VAL A C 1
ATOM 824 O O . VAL A 1 110 ? 5.613 -8.386 1.797 1.00 74.69 110 VAL A O 1
ATOM 827 N N . ALA A 1 111 ? 6.826 -6.517 2.055 1.00 66.19 111 ALA A N 1
ATOM 828 C CA . ALA A 1 111 ? 7.878 -7.069 2.898 1.00 66.19 111 ALA A CA 1
ATOM 829 C C . ALA A 1 111 ? 7.392 -7.358 4.318 1.00 66.19 111 ALA A C 1
ATOM 831 O O . ALA A 1 111 ? 7.751 -8.387 4.894 1.00 66.19 111 ALA A O 1
ATOM 832 N N . HIS A 1 112 ? 6.603 -6.436 4.870 1.00 66.38 112 HIS A N 1
ATOM 833 C CA . HIS A 1 112 ? 6.190 -6.451 6.262 1.00 66.38 112 HIS A CA 1
ATOM 834 C C . HIS A 1 112 ? 4.917 -5.619 6.450 1.00 66.38 112 HIS A C 1
ATOM 836 O O . HIS A 1 112 ? 4.826 -4.505 5.941 1.00 66.38 112 HIS A O 1
ATOM 842 N N . ASN A 1 113 ? 3.979 -6.133 7.250 1.00 77.56 113 ASN A N 1
ATOM 843 C CA . ASN A 1 113 ? 2.841 -5.366 7.756 1.00 77.56 113 ASN A CA 1
ATOM 844 C C . ASN A 1 113 ? 3.032 -5.160 9.258 1.00 77.56 113 ASN A C 1
ATOM 846 O O . ASN A 1 113 ? 3.192 -6.141 9.987 1.00 77.56 113 ASN A O 1
ATOM 850 N N . SER A 1 114 ? 3.085 -3.915 9.729 1.00 76.69 114 SER A N 1
ATOM 851 C CA . SER A 1 114 ? 3.102 -3.630 11.169 1.00 76.69 114 SER A CA 1
ATOM 852 C C . SER A 1 114 ? 1.779 -3.007 11.602 1.00 76.69 114 SER A C 1
ATOM 854 O O . SER A 1 114 ? 1.221 -2.171 10.895 1.00 76.69 114 SER A O 1
ATOM 856 N N . PHE A 1 115 ? 1.271 -3.453 12.752 1.00 78.31 115 PHE A N 1
ATOM 857 C CA . PHE A 1 115 ? 0.012 -2.993 13.330 1.00 78.31 115 PHE A CA 1
ATOM 858 C C . PHE A 1 115 ? 0.290 -2.472 14.733 1.00 78.31 115 PHE A C 1
ATOM 860 O O . PHE A 1 115 ? 0.683 -3.226 15.625 1.00 78.31 115 PHE A O 1
ATOM 867 N N . ASN A 1 116 ? 0.096 -1.174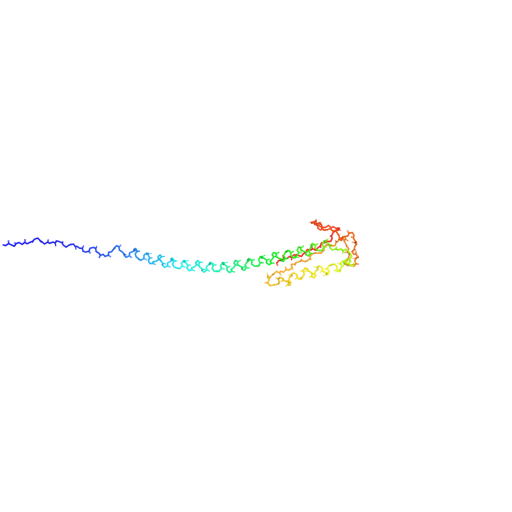 14.931 1.00 76.19 116 ASN A N 1
ATOM 868 C CA . ASN A 1 116 ? 0.183 -0.546 16.241 1.00 76.19 116 ASN A CA 1
ATOM 869 C C . ASN A 1 116 ? -1.226 -0.185 16.690 1.00 76.19 116 ASN A C 1
ATOM 871 O O . ASN A 1 116 ? -1.842 0.713 16.126 1.00 76.19 116 ASN A O 1
ATOM 875 N N . ARG A 1 117 ? -1.736 -0.882 17.706 1.00 73.19 117 ARG A N 1
ATOM 876 C CA . ARG A 1 117 ? -3.030 -0.567 18.321 1.00 73.19 117 ARG A CA 1
ATOM 877 C C . ARG A 1 117 ? -2.894 0.634 19.244 1.00 73.19 117 ARG A C 1
ATOM 879 O O . ARG A 1 117 ? -1.875 0.802 19.920 1.00 73.19 117 ARG A O 1
ATOM 886 N N . ALA A 1 118 ? -3.958 1.418 19.357 1.00 63.19 118 ALA A N 1
ATOM 887 C CA . ALA A 1 118 ? -4.038 2.415 20.406 1.00 63.19 118 ALA A CA 1
ATOM 888 C C . ALA A 1 118 ? -4.228 1.702 21.760 1.00 63.19 118 ALA A C 1
ATOM 890 O O . ALA A 1 118 ? -5.211 0.998 21.978 1.00 63.19 118 ALA A O 1
ATOM 891 N N . THR A 1 119 ? -3.280 1.893 22.678 1.00 58.81 119 THR A N 1
ATOM 892 C CA . THR A 1 119 ? -3.257 1.413 24.072 1.00 58.81 119 THR A CA 1
ATOM 893 C C . THR A 1 119 ? -3.319 -0.099 24.246 1.00 58.81 119 THR A C 1
ATOM 895 O O . THR A 1 119 ? -4.370 -0.601 24.599 1.00 58.81 119 THR A O 1
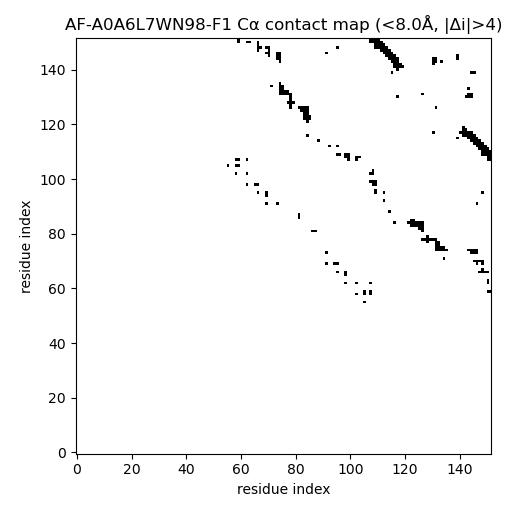ATOM 898 N N . GLY A 1 120 ? -2.188 -0.806 24.085 1.00 56.84 120 GLY A N 1
ATOM 899 C CA . GLY A 1 120 ? -1.876 -2.102 24.735 1.00 56.84 120 GLY A CA 1
ATOM 900 C C . GLY A 1 120 ? -2.917 -3.231 24.667 1.00 56.84 120 GLY A C 1
ATOM 901 O O . GLY A 1 120 ? -2.768 -4.228 25.371 1.00 56.84 120 GLY A O 1
ATOM 902 N N . GLY A 1 121 ? -3.967 -3.053 23.872 1.00 63.31 121 GLY A N 1
ATOM 903 C CA . GLY A 1 121 ? -5.178 -3.841 23.910 1.00 63.31 121 GLY A CA 1
ATOM 904 C C . GLY A 1 121 ? -4.966 -5.168 23.218 1.00 63.31 121 GLY A C 1
ATOM 905 O O . GLY A 1 121 ? -4.153 -5.308 22.294 1.00 63.31 121 GLY A O 1
ATOM 906 N N . THR A 1 122 ? -5.699 -6.168 23.673 1.00 76.88 122 THR A N 1
ATOM 907 C CA . THR A 1 122 ? -5.715 -7.474 23.034 1.00 76.88 122 THR A CA 1
ATOM 908 C C . THR A 1 122 ? -6.515 -7.424 21.734 1.00 76.88 122 THR A C 1
ATOM 910 O O . THR A 1 122 ? -7.247 -6.475 21.464 1.00 76.88 122 THR A O 1
ATOM 913 N N . ALA A 1 123 ? -6.373 -8.459 20.903 1.00 77.31 123 ALA A N 1
ATOM 914 C CA . ALA A 1 123 ? -7.085 -8.532 19.626 1.00 77.31 123 ALA A CA 1
ATOM 915 C C . ALA A 1 123 ? -8.614 -8.594 19.825 1.00 77.31 123 ALA A C 1
ATOM 917 O O . ALA A 1 123 ? -9.375 -8.322 18.904 1.00 77.31 123 ALA A O 1
ATOM 918 N N . PHE A 1 124 ? -9.046 -8.942 21.037 1.00 81.12 124 PHE A N 1
ATOM 919 C CA . PHE A 1 124 ? -10.439 -9.133 21.425 1.00 81.12 124 PHE A CA 1
ATOM 920 C C . PHE A 1 124 ? -11.014 -7.934 22.183 1.00 81.12 124 PHE A C 1
ATOM 922 O O . PHE A 1 124 ? -12.154 -7.994 22.639 1.00 81.12 124 PHE A O 1
ATOM 929 N N . ASP A 1 125 ? -10.236 -6.864 22.343 1.00 80.62 125 ASP A N 1
ATOM 930 C CA . ASP A 1 125 ? -10.732 -5.639 22.951 1.00 80.62 125 ASP A CA 1
ATOM 931 C C . ASP A 1 125 ? -11.512 -4.839 21.904 1.00 80.62 125 ASP A C 1
ATOM 933 O O . ASP A 1 125 ? -11.114 -4.757 20.736 1.00 80.62 125 ASP A O 1
ATOM 937 N N . ALA A 1 126 ? -12.617 -4.231 22.336 1.00 78.06 126 ALA A N 1
ATOM 938 C CA . ALA A 1 126 ? -13.410 -3.360 21.484 1.00 78.06 126 ALA A CA 1
ATOM 939 C C . ALA A 1 126 ? -12.639 -2.079 21.137 1.00 78.06 126 ALA A C 1
ATOM 941 O O . ALA A 1 126 ? -11.938 -1.505 21.982 1.00 78.06 126 ALA A O 1
ATOM 942 N N . ILE A 1 127 ? -12.809 -1.591 19.910 1.00 75.38 127 ILE A N 1
ATOM 943 C CA . ILE A 1 127 ? -12.201 -0.328 19.490 1.00 75.38 127 ILE A CA 1
ATOM 944 C C . ILE A 1 127 ? -13.014 0.825 20.082 1.00 75.38 127 ILE A C 1
ATOM 946 O O . ILE A 1 127 ? -14.174 1.044 19.737 1.00 75.38 127 ILE A O 1
ATOM 950 N N . ALA A 1 128 ? -12.421 1.585 21.003 1.00 69.06 128 ALA A N 1
ATOM 951 C CA . ALA A 1 128 ? -13.100 2.759 21.541 1.00 69.06 128 ALA A CA 1
ATOM 952 C C . ALA A 1 128 ? -13.145 3.895 20.506 1.00 69.06 128 ALA A C 1
ATOM 954 O O . ALA A 1 128 ? -12.164 4.178 19.817 1.00 69.06 128 ALA A O 1
ATOM 955 N N . VAL A 1 129 ? -14.268 4.619 20.479 1.00 63.28 129 VAL A N 1
ATOM 956 C CA . VAL A 1 129 ? -14.532 5.754 19.570 1.00 63.28 129 VAL A CA 1
ATOM 957 C C . VAL A 1 129 ? -13.452 6.842 19.634 1.00 63.28 129 VAL A C 1
ATOM 959 O O . VAL A 1 129 ? -13.204 7.532 18.651 1.00 63.28 129 VAL A O 1
ATOM 962 N N . SER A 1 130 ? -12.753 6.966 20.765 1.00 58.88 130 SER A N 1
ATOM 963 C CA . SER A 1 130 ? -11.654 7.918 20.959 1.00 58.88 130 SER A CA 1
ATOM 964 C C . SER A 1 130 ? -10.377 7.604 20.172 1.00 58.88 130 SER A C 1
ATOM 966 O O . SER A 1 130 ? -9.499 8.460 20.115 1.00 58.88 130 SER A O 1
ATOM 968 N N . TYR A 1 131 ? -10.238 6.403 19.602 1.00 56.41 131 TYR A N 1
ATOM 969 C CA . TYR A 1 131 ? -9.019 5.966 18.904 1.00 56.41 131 TYR A CA 1
ATOM 970 C C . TYR A 1 131 ? -9.084 6.102 17.382 1.00 56.41 131 TYR A C 1
ATOM 972 O O . TYR A 1 131 ? -8.070 5.941 16.709 1.00 56.41 131 TYR A O 1
ATOM 980 N N . ALA A 1 132 ? -10.265 6.407 16.852 1.00 52.09 132 ALA A N 1
ATOM 981 C CA . ALA A 1 132 ? -10.601 6.252 15.444 1.00 52.09 132 ALA A CA 1
ATOM 982 C C . ALA A 1 132 ? -10.591 7.545 14.623 1.00 52.09 132 ALA A C 1
ATOM 984 O O . ALA A 1 132 ? -11.209 7.654 13.572 1.00 52.09 132 ALA A O 1
ATOM 985 N N . ALA A 1 133 ? -9.926 8.573 15.124 1.00 46.81 133 ALA A N 1
ATOM 986 C CA . ALA A 1 133 ? -9.823 9.827 14.407 1.00 46.81 133 ALA A CA 1
ATOM 987 C C . ALA A 1 133 ? -8.512 10.490 14.781 1.00 46.81 133 ALA A C 1
ATOM 989 O O . ALA A 1 133 ? -8.439 11.335 15.672 1.00 46.81 133 ALA A O 1
ATOM 990 N N . ALA A 1 134 ? -7.460 10.096 14.085 1.00 46.44 134 ALA A N 1
ATOM 991 C CA . ALA A 1 134 ? -6.327 10.974 13.933 1.00 46.44 134 ALA A CA 1
ATOM 992 C C . ALA A 1 134 ? -5.844 10.854 12.497 1.00 46.44 134 ALA A C 1
ATOM 994 O O . ALA A 1 134 ? -4.841 10.201 12.222 1.00 46.44 134 ALA A O 1
ATOM 995 N N . GLY A 1 135 ? -6.542 11.543 11.594 1.00 42.31 135 GLY A N 1
ATOM 996 C CA . GLY A 1 135 ? -6.054 11.859 10.248 1.00 42.31 135 GLY A CA 1
ATOM 997 C C . GLY A 1 135 ? -4.833 12.793 10.258 1.00 42.31 135 GLY A C 1
ATOM 998 O O . GLY A 1 135 ? -4.647 13.578 9.336 1.00 42.31 135 GLY A O 1
ATOM 999 N N . ASP A 1 136 ? -4.014 12.731 11.306 1.00 50.78 136 ASP A N 1
ATOM 1000 C CA . ASP A 1 136 ? -2.832 13.547 11.508 1.00 50.78 136 ASP A CA 1
ATOM 1001 C C . ASP A 1 136 ? -1.630 12.709 11.053 1.00 50.78 136 ASP A C 1
ATOM 1003 O O . ASP A 1 136 ? -1.508 11.545 11.433 1.00 50.78 136 ASP A O 1
ATOM 1007 N N . GLU A 1 137 ? -0.691 13.292 10.307 1.00 50.41 137 GLU A N 1
ATOM 1008 C CA . GLU A 1 137 ? 0.562 12.645 9.855 1.00 50.41 137 GLU A CA 1
ATOM 1009 C C . GLU A 1 137 ? 1.526 12.259 11.002 1.00 50.41 137 GLU A C 1
ATOM 1011 O O . GLU A 1 137 ? 2.696 11.952 10.782 1.00 50.41 137 GLU A O 1
ATOM 1016 N N . GLN A 1 138 ? 1.070 12.314 12.254 1.00 51.19 138 GLN A N 1
ATOM 1017 C CA . GLN A 1 138 ? 1.900 12.042 13.417 1.00 51.19 138 GLN A CA 1
ATOM 1018 C C . GLN A 1 138 ? 2.280 10.554 13.510 1.00 51.19 138 GLN A C 1
ATOM 1020 O O . GLN A 1 138 ? 1.467 9.687 13.185 1.00 51.19 138 GLN A O 1
ATOM 1025 N N . PRO A 1 139 ? 3.500 10.246 13.990 1.00 49.91 139 PRO A N 1
ATOM 1026 C CA . PRO A 1 139 ? 3.994 8.877 14.147 1.00 49.91 139 PRO A CA 1
ATOM 1027 C C . PRO A 1 139 ? 3.173 8.077 15.166 1.00 49.91 139 PRO A C 1
ATOM 1029 O O . PRO A 1 139 ? 2.445 8.662 15.971 1.00 49.91 139 PRO A O 1
ATOM 1032 N N . ALA A 1 140 ? 3.320 6.745 15.147 1.00 49.25 140 ALA A N 1
ATOM 1033 C CA . ALA A 1 140 ? 2.587 5.840 16.031 1.00 49.25 140 ALA A CA 1
ATOM 1034 C C . ALA A 1 140 ? 2.753 6.284 17.483 1.00 49.25 140 ALA A C 1
ATOM 1036 O O . ALA A 1 140 ? 3.865 6.323 18.016 1.00 49.25 140 ALA A O 1
ATOM 1037 N N . THR A 1 141 ? 1.649 6.621 18.138 1.00 55.53 141 THR A N 1
ATOM 1038 C CA . THR A 1 141 ? 1.634 6.845 19.581 1.00 55.53 141 THR A CA 1
ATOM 1039 C C . THR A 1 141 ? 0.839 5.739 20.243 1.00 55.53 141 THR A C 1
ATOM 1041 O O . THR A 1 141 ? 0.014 5.078 19.618 1.00 55.53 141 THR A O 1
ATOM 1044 N N . ALA A 1 142 ? 1.004 5.597 21.557 1.00 53.81 142 ALA A N 1
ATOM 1045 C CA . ALA A 1 142 ? 0.184 4.707 22.373 1.00 53.81 142 ALA A CA 1
ATOM 1046 C C . ALA A 1 142 ? -1.330 5.010 22.305 1.00 53.81 142 ALA A C 1
ATOM 1048 O O . ALA A 1 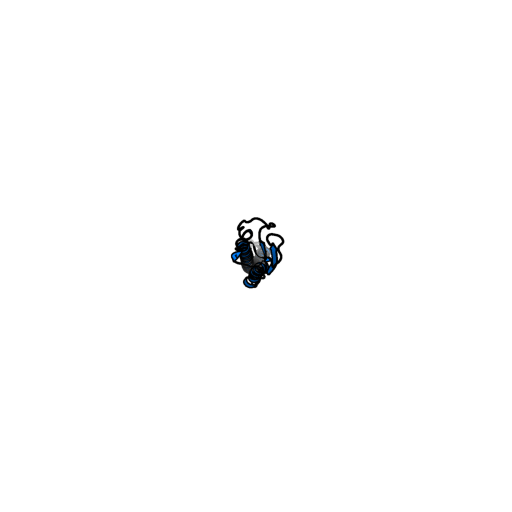142 ? -2.101 4.318 22.947 1.00 53.81 142 ALA A O 1
ATOM 1049 N N . SER A 1 143 ? -1.770 6.031 21.569 1.00 56.44 143 SER A N 1
ATOM 1050 C CA . SER A 1 143 ? -3.156 6.484 21.464 1.00 56.44 143 SER A CA 1
ATOM 1051 C C . SER A 1 143 ? -3.700 6.509 20.032 1.00 56.44 143 SER A C 1
ATOM 1053 O O . SER A 1 143 ? -4.847 6.910 19.854 1.00 56.44 143 SER A O 1
ATOM 1055 N N . LYS A 1 144 ? -2.920 6.100 19.020 1.00 65.75 144 LYS A N 1
ATOM 1056 C CA . LYS A 1 144 ? -3.324 6.160 17.606 1.00 65.75 144 LYS A CA 1
ATOM 1057 C C . LYS A 1 144 ? -3.043 4.833 16.908 1.00 65.75 144 LYS A C 1
ATOM 1059 O O . LYS A 1 144 ? -1.929 4.323 16.997 1.00 65.75 144 LYS A O 1
ATOM 1064 N N . ALA A 1 145 ? -4.051 4.299 16.222 1.00 70.69 145 ALA A N 1
ATOM 1065 C CA . ALA A 1 145 ? -3.887 3.106 15.405 1.00 70.69 145 ALA A CA 1
ATOM 1066 C C . ALA A 1 145 ? -2.992 3.409 14.196 1.00 70.69 145 ALA A C 1
ATOM 1068 O O . ALA A 1 145 ? -3.156 4.455 13.565 1.00 70.69 145 ALA A O 1
ATOM 1069 N N . GLN A 1 146 ? -2.058 2.517 13.865 1.00 76.31 146 GLN A N 1
ATOM 1070 C CA . GLN A 1 146 ? -1.269 2.619 12.636 1.00 76.31 146 GLN A CA 1
ATOM 1071 C C . GLN A 1 146 ? -1.096 1.271 11.960 1.00 76.31 146 GLN A C 1
ATOM 1073 O O . GLN A 1 146 ? -0.826 0.265 12.616 1.00 76.31 146 GLN A O 1
ATOM 1078 N N . VAL A 1 147 ? -1.210 1.305 10.637 1.00 81.75 147 VAL A N 1
ATOM 1079 C CA . VAL A 1 147 ? -0.796 0.244 9.724 1.00 81.75 147 VAL A CA 1
ATOM 1080 C C . VAL A 1 147 ? 0.438 0.754 9.003 1.00 81.75 147 VAL A C 1
ATOM 1082 O O . VAL A 1 147 ? 0.507 1.939 8.678 1.00 81.75 147 VAL A O 1
ATOM 1085 N N . GLN A 1 148 ? 1.398 -0.125 8.761 1.00 84.25 148 GLN A N 1
ATOM 1086 C CA . GLN A 1 148 ? 2.498 0.146 7.848 1.00 84.25 148 GLN A CA 1
ATOM 1087 C C . GLN A 1 148 ? 2.598 -1.008 6.859 1.00 84.25 148 GLN A C 1
ATOM 1089 O O . GLN A 1 148 ? 2.825 -2.136 7.301 1.00 84.25 148 GLN A O 1
ATOM 1094 N N . CYS A 1 149 ? 2.424 -0.734 5.564 1.00 85.50 149 CYS A N 1
ATOM 1095 C CA . CYS A 1 149 ? 2.606 -1.723 4.501 1.00 85.50 149 CYS A CA 1
ATOM 1096 C C . CYS A 1 149 ? 3.968 -1.456 3.832 1.00 85.50 149 CYS A C 1
ATOM 1098 O O . CYS A 1 149 ? 4.096 -0.573 2.984 1.00 85.50 149 CYS A O 1
ATOM 1100 N N . GLU A 1 150 ? 5.014 -2.196 4.200 1.00 83.31 150 GLU A N 1
ATOM 1101 C CA . GLU A 1 150 ? 6.338 -2.013 3.595 1.00 83.31 150 GLU A CA 1
ATOM 1102 C C . GLU A 1 150 ? 6.374 -2.640 2.197 1.00 83.31 150 GLU A C 1
ATOM 1104 O O . GLU A 1 150 ? 6.267 -3.856 2.060 1.00 83.31 150 GLU A O 1
ATOM 1109 N N . VAL A 1 151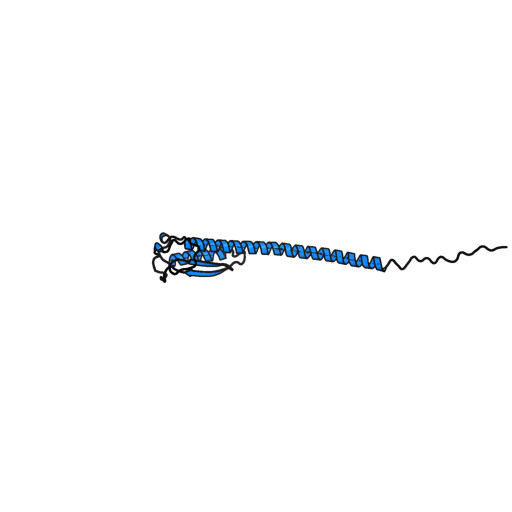 ? 6.541 -1.819 1.162 1.00 83.81 151 VAL A N 1
ATOM 1110 C CA . VAL A 1 151 ? 6.637 -2.250 -0.240 1.00 83.81 151 VAL A CA 1
ATOM 1111 C C . VAL A 1 151 ? 8.110 -2.346 -0.649 1.00 83.81 151 VAL A C 1
ATOM 1113 O O . VAL A 1 151 ? 8.873 -1.413 -0.396 1.00 83.81 151 VAL A O 1
ATOM 1116 N N . ARG A 1 152 ? 8.512 -3.452 -1.283 1.00 76.50 152 ARG A N 1
ATOM 1117 C CA . ARG A 1 152 ? 9.876 -3.695 -1.780 1.00 76.50 152 ARG A CA 1
ATOM 1118 C C . ARG A 1 152 ? 9.898 -4.333 -3.160 1.00 76.50 152 ARG A C 1
ATOM 1120 O O . ARG A 1 152 ? 8.920 -5.040 -3.490 1.00 76.50 152 ARG A O 1
#